Protein AF-A0A4U0S4I1-F1 (afdb_monomer)

pLDDT: mean 71.99, std 13.02, range [47.44, 91.12]

Foldseek 3Di:
DDFPDKDWDWDDPPVPPDTDDIDID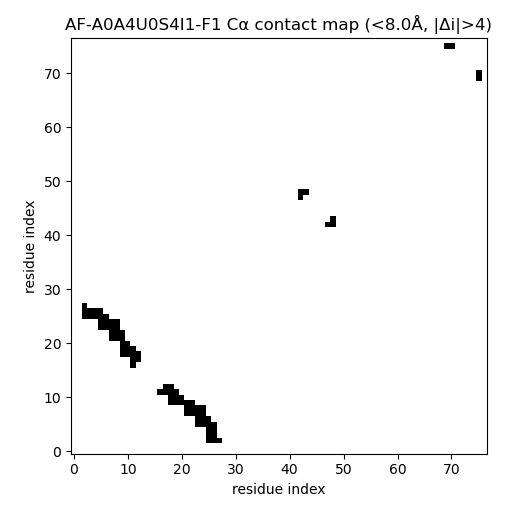IPPDDDPDDPPPQPPPNDCPPVCVVVVVVVVVVVCVVVVVVVVVVVPDPPDD

Mean predicted aligned error: 14.3 Å

Nearest PDB structures (foldseek):
  2qlz-assembly2_C  TM=2.832E-01  e=4.644E+00  unclassified
  2qlz-assembly2_D  TM=2.849E-01  e=9.521E+00  unclassified

Secondary structure (DSSP, 8-state):
-----EEEE---SSTTSS--PPEEEETTPPP----SS-PSP---STTTHHHHHHHHHHHHHHHHHHHHHHTTSTT--

Solvent-accessible surface area (backbone atoms only — not comparable to full-atom values): 5092 Å² total; per-residue (Å²): 134,86,63,74,54,78,48,75,48,66,55,50,91,60,90,69,76,51,68,54,70,83,42,77,48,45,49,87,58,81,76,85,73,74,82,82,79,64,67,82,81,77,60,71,48,88,84,45,36,65,59,53,54,51,51,52,54,50,49,50,50,54,53,52,52,52,57,56,55,59,73,72,49,94,84,79,128

Structure (mmCIF, N/CA/C/O backbone):
data_AF-A0A4U0S4I1-F1
#
_entry.id   AF-A0A4U0S4I1-F1
#
loop_
_atom_site.group_PDB
_atom_site.id
_atom_site.type_symbol
_atom_site.label_atom_id
_atom_site.label_alt_id
_atom_site.label_comp_id
_atom_site.label_asym_id
_atom_site.label_entity_id
_atom_site.label_seq_id
_atom_site.pdbx_PDB_ins_code
_atom_site.Cartn_x
_atom_site.Cartn_y
_atom_site.Cartn_z
_atom_site.occupancy
_atom_site.B_iso_or_equiv
_atom_site.auth_seq_id
_atom_site.auth_comp_id
_atom_site.auth_asym_id
_atom_site.auth_atom_id
_atom_site.pdbx_PDB_model_num
ATOM 1 N N . MET A 1 1 ? -12.700 -19.289 17.627 1.00 51.12 1 MET A N 1
ATOM 2 C CA . MET A 1 1 ? -11.428 -18.539 17.562 1.00 51.12 1 MET A CA 1
ATOM 3 C C . MET A 1 1 ? -11.703 -17.126 18.029 1.00 51.12 1 MET A C 1
ATOM 5 O O . MET A 1 1 ? -12.357 -16.375 17.315 1.00 51.12 1 MET A O 1
ATOM 9 N N . GLU A 1 2 ? -11.304 -16.800 19.254 1.00 57.28 2 GLU A N 1
ATOM 10 C CA . GLU A 1 2 ? -11.473 -15.455 19.799 1.00 57.28 2 GLU A CA 1
ATOM 11 C C . GLU A 1 2 ? -10.442 -14.501 19.180 1.00 57.28 2 GLU A C 1
ATOM 13 O O . GLU A 1 2 ? -9.238 -14.763 19.178 1.00 57.28 2 GLU A O 1
ATOM 18 N N . LYS A 1 3 ? -10.927 -13.395 18.607 1.00 60.75 3 LYS A N 1
ATOM 19 C CA . LYS A 1 3 ? -10.093 -12.347 18.011 1.00 60.75 3 LYS A CA 1
ATOM 20 C C . LYS A 1 3 ? -9.678 -11.354 19.094 1.00 60.75 3 LYS A C 1
ATOM 22 O O . LYS A 1 3 ? -10.353 -10.350 19.312 1.00 60.75 3 LYS A O 1
ATOM 27 N N . HIS A 1 4 ? -8.578 -11.624 19.789 1.00 62.94 4 HIS A N 1
ATOM 28 C CA . HIS A 1 4 ? -8.053 -10.705 20.800 1.00 62.94 4 HIS A CA 1
ATOM 29 C C . HIS A 1 4 ? -7.091 -9.700 20.158 1.00 62.94 4 HIS A C 1
ATOM 31 O O . HIS A 1 4 ? -5.990 -10.053 19.742 1.00 62.94 4 HIS A O 1
ATOM 37 N N . GLY A 1 5 ? -7.516 -8.439 20.068 1.00 68.19 5 GLY A N 1
ATOM 38 C CA . GLY A 1 5 ? -6.682 -7.318 19.628 1.00 68.19 5 GLY A CA 1
ATOM 39 C C . GLY A 1 5 ? -7.191 -6.657 18.350 1.00 68.19 5 GLY A C 1
ATOM 40 O O . GLY A 1 5 ? -7.368 -7.300 17.316 1.00 68.19 5 GLY A O 1
ATOM 41 N N . ARG A 1 6 ? -7.429 -5.345 18.428 1.00 79.69 6 ARG A N 1
ATOM 42 C CA . ARG A 1 6 ? -7.728 -4.489 17.279 1.00 79.69 6 ARG A CA 1
ATOM 43 C C . ARG A 1 6 ? -6.640 -3.432 17.184 1.00 79.69 6 ARG A C 1
ATOM 45 O O . ARG A 1 6 ? -6.527 -2.581 18.062 1.00 79.69 6 ARG A O 1
ATOM 52 N N . LEU A 1 7 ? -5.865 -3.488 16.110 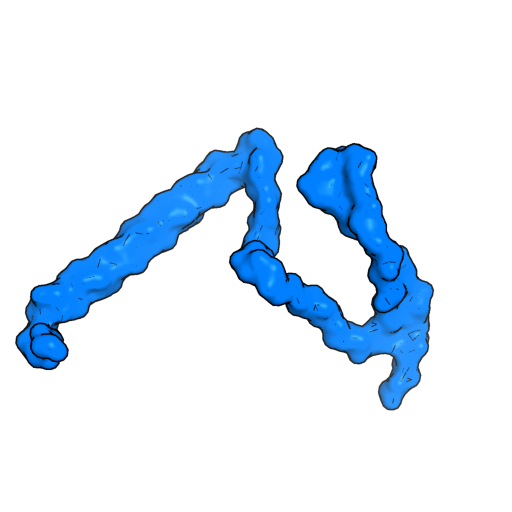1.00 86.81 7 LEU A N 1
ATOM 53 C CA . LEU A 1 7 ? -4.878 -2.474 15.763 1.00 86.81 7 LEU A CA 1
ATOM 54 C C . LEU A 1 7 ? -5.445 -1.606 14.641 1.00 86.81 7 LEU A C 1
ATOM 56 O O . LEU A 1 7 ? -6.330 -2.019 13.885 1.00 86.81 7 LEU A O 1
ATOM 60 N N . TRP A 1 8 ? -4.888 -0.412 14.485 1.00 87.94 8 TRP A N 1
ATOM 61 C CA . TRP A 1 8 ? -5.051 0.346 13.255 1.00 87.94 8 TRP A CA 1
ATOM 62 C C . TRP A 1 8 ? -3.688 0.714 12.684 1.00 87.94 8 TRP A C 1
ATOM 64 O O . TRP A 1 8 ? -2.753 1.012 13.420 1.00 87.94 8 TRP A O 1
ATOM 74 N N . ILE A 1 9 ? -3.584 0.666 11.360 1.00 87.31 9 ILE A N 1
ATOM 75 C CA . ILE A 1 9 ? -2.352 0.893 10.612 1.00 87.31 9 ILE A CA 1
ATOM 76 C C . ILE A 1 9 ? -2.649 1.896 9.496 1.00 87.31 9 ILE A C 1
ATOM 78 O O . ILE A 1 9 ? -3.733 1.903 8.914 1.00 87.31 9 ILE A O 1
ATOM 82 N N . ARG A 1 10 ? -1.680 2.756 9.189 1.00 88.06 10 ARG A N 1
ATOM 83 C CA . ARG A 1 10 ? -1.646 3.553 7.957 1.00 88.06 10 ARG A CA 1
ATOM 84 C C . ARG A 1 10 ? -0.314 3.297 7.274 1.00 88.06 10 ARG A C 1
ATOM 86 O O . ARG A 1 10 ? 0.703 3.161 7.945 1.00 88.06 10 ARG A O 1
ATOM 93 N N . VAL A 1 11 ? -0.320 3.243 5.948 1.00 83.31 11 VAL A N 1
ATOM 94 C CA . VAL A 1 11 ? 0.887 2.993 5.153 1.00 83.31 11 VAL A CA 1
ATOM 95 C C . VAL A 1 11 ? 1.221 4.247 4.359 1.00 83.31 11 VAL A C 1
ATOM 97 O O . VAL A 1 11 ? 0.363 4.781 3.653 1.00 83.31 11 VAL A O 1
ATOM 100 N N . SER A 1 12 ? 2.466 4.702 4.470 1.00 84.00 12 SER A N 1
ATOM 101 C CA . SER A 1 12 ? 3.040 5.705 3.576 1.00 84.00 12 SER A CA 1
ATOM 102 C C . SER A 1 12 ? 3.843 5.014 2.477 1.00 84.00 12 SER A C 1
ATOM 104 O O . SER A 1 12 ? 4.524 4.018 2.727 1.00 84.00 12 SER A O 1
ATOM 106 N N . ARG A 1 13 ? 3.755 5.534 1.250 1.00 77.94 13 ARG A N 1
ATOM 107 C CA . ARG A 1 13 ? 4.521 5.045 0.088 1.00 77.94 13 ARG A CA 1
ATOM 108 C C . ARG A 1 13 ? 5.583 6.041 -0.385 1.00 77.94 13 ARG A C 1
ATOM 110 O O . ARG A 1 13 ? 6.336 5.738 -1.300 1.00 77.94 13 ARG A O 1
ATOM 117 N N . ASP A 1 14 ? 5.659 7.206 0.242 1.00 78.38 14 ASP A N 1
ATOM 118 C CA . ASP A 1 14 ? 6.472 8.352 -0.168 1.00 78.38 14 ASP A CA 1
ATOM 119 C C . ASP A 1 14 ? 7.339 8.867 0.991 1.00 78.38 14 ASP A C 1
ATOM 121 O O . ASP A 1 14 ? 7.510 10.070 1.193 1.00 78.38 14 ASP A O 1
ATOM 125 N N . SER A 1 15 ? 7.898 7.927 1.759 1.00 77.88 15 SER A N 1
ATOM 126 C CA . SER A 1 15 ? 8.810 8.200 2.879 1.00 77.88 15 SER A CA 1
ATOM 127 C C . SER A 1 15 ? 8.196 9.066 3.983 1.00 77.88 15 SER A C 1
ATOM 129 O O . SER A 1 15 ? 8.877 9.883 4.594 1.00 77.88 15 SER A O 1
ATOM 131 N N . GLY A 1 16 ? 6.906 8.877 4.254 1.00 87.38 16 GLY A N 1
ATOM 132 C CA . GLY A 1 16 ? 6.189 9.548 5.336 1.00 87.38 16 GLY A CA 1
ATOM 133 C C . GLY A 1 16 ? 5.558 10.884 4.948 1.00 87.38 16 GLY A C 1
ATOM 134 O O . GLY A 1 16 ? 4.955 11.512 5.817 1.00 87.38 16 GLY A O 1
ATOM 135 N N . LYS A 1 17 ? 5.661 11.317 3.681 1.00 88.31 17 LYS A N 1
ATOM 136 C CA . LYS A 1 17 ? 5.074 12.587 3.219 1.00 88.31 17 LYS A CA 1
ATOM 137 C C . LYS A 1 17 ? 3.548 12.531 3.194 1.00 88.31 17 LYS A C 1
ATOM 139 O O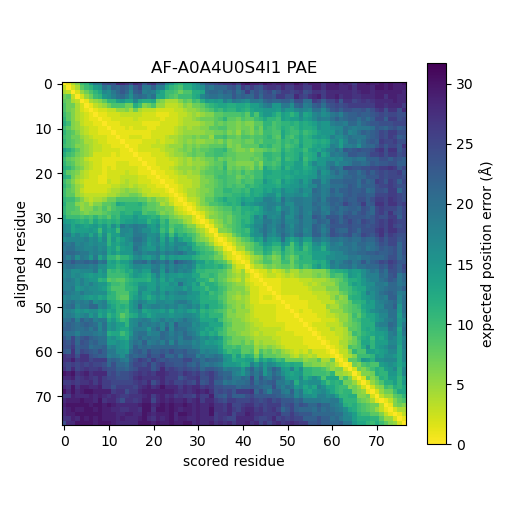 . LYS A 1 17 ? 2.893 13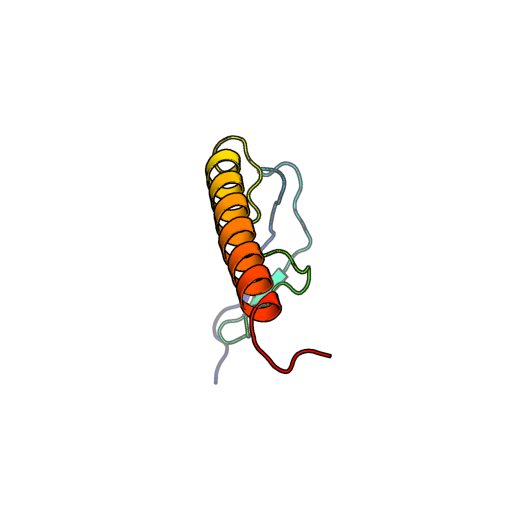.465 3.646 1.00 88.31 17 LYS A O 1
ATOM 144 N N . THR A 1 18 ? 2.979 11.431 2.715 1.00 90.56 18 THR A N 1
ATOM 145 C CA . THR A 1 18 ? 1.541 11.171 2.723 1.00 90.56 18 THR A CA 1
ATOM 146 C C . THR A 1 18 ? 1.240 9.798 3.304 1.00 90.56 18 THR A C 1
ATOM 148 O O . THR A 1 18 ? 2.054 8.872 3.291 1.00 90.56 18 THR A O 1
ATOM 151 N N . TRP A 1 19 ? 0.036 9.674 3.856 1.00 91.12 19 TRP A N 1
ATOM 152 C CA . TRP A 1 19 ? -0.420 8.472 4.537 1.00 91.12 19 TRP A CA 1
ATOM 153 C C . TRP A 1 19 ? -1.749 8.035 3.953 1.00 91.12 19 TRP A C 1
ATOM 155 O O . TRP A 1 19 ? -2.706 8.812 3.928 1.00 91.12 19 TRP A O 1
ATOM 165 N N . GLY A 1 20 ? -1.820 6.769 3.550 1.00 86.94 20 GLY A N 1
ATOM 166 C CA . GLY A 1 20 ? -3.044 6.158 3.054 1.00 86.94 20 GLY A CA 1
ATOM 167 C C . GLY A 1 20 ? -4.166 6.080 4.103 1.00 86.94 20 GLY A C 1
ATOM 168 O O . GLY A 1 20 ? -4.034 6.588 5.228 1.00 86.94 20 GLY A O 1
ATOM 169 N N . PRO A 1 21 ? -5.284 5.432 3.746 1.00 89.88 21 PRO A N 1
ATOM 170 C CA . PRO A 1 21 ? -6.431 5.288 4.633 1.00 89.88 21 PRO A CA 1
ATOM 171 C C . PRO A 1 21 ? -6.092 4.458 5.878 1.00 89.88 21 PRO A C 1
ATOM 173 O O . PRO A 1 21 ? -5.126 3.692 5.908 1.00 89.88 21 PRO A O 1
ATOM 176 N N . LYS A 1 22 ? -6.907 4.619 6.924 1.00 88.44 22 LYS A N 1
ATOM 177 C CA . LYS A 1 22 ? -6.818 3.829 8.155 1.00 88.44 22 LYS A CA 1
ATOM 178 C C . LYS A 1 22 ? -7.279 2.397 7.875 1.00 88.44 22 LYS A C 1
ATOM 180 O O . LYS A 1 22 ? -8.444 2.175 7.568 1.00 88.44 22 LYS A O 1
ATOM 185 N N . LEU A 1 23 ? -6.372 1.441 8.029 1.00 85.50 23 LEU A N 1
ATOM 186 C CA . LEU A 1 23 ? -6.652 0.009 7.991 1.00 85.50 23 LEU A CA 1
ATOM 187 C C . LEU A 1 23 ? -6.844 -0.499 9.414 1.00 85.50 23 LEU A C 1
ATOM 189 O O . LEU A 1 23 ? -5.940 -0.392 10.238 1.00 85.50 23 LEU A O 1
ATOM 193 N N . THR A 1 24 ? -8.019 -1.040 9.713 1.00 86.12 24 THR A N 1
ATOM 194 C CA . THR A 1 24 ? -8.263 -1.758 10.965 1.00 86.12 24 THR A CA 1
ATOM 195 C C . THR A 1 24 ? -7.945 -3.227 10.751 1.00 86.12 24 THR A C 1
ATOM 197 O O . THR A 1 24 ? -8.456 -3.832 9.817 1.00 86.12 24 THR A O 1
ATOM 200 N N . VAL A 1 25 ? -7.094 -3.778 11.612 1.00 81.06 25 VAL A N 1
ATOM 201 C CA . VAL A 1 25 ? -6.691 -5.185 11.567 1.00 81.06 25 VAL A CA 1
ATOM 202 C C . VAL A 1 25 ? -6.983 -5.826 12.914 1.00 81.06 25 VAL A C 1
ATOM 204 O O . VAL A 1 25 ? -6.718 -5.230 13.966 1.00 81.06 25 VAL A O 1
ATOM 207 N N . SER A 1 26 ? -7.542 -7.030 12.888 1.00 85.00 26 SER A N 1
ATOM 208 C CA . SER A 1 26 ? -7.736 -7.839 14.080 1.00 85.00 26 SER A CA 1
ATOM 209 C C . SER A 1 26 ? -6.951 -9.138 13.995 1.00 85.00 26 SER A C 1
ATOM 211 O O . SER A 1 26 ? -6.698 -9.683 12.922 1.00 85.00 26 SER A O 1
ATOM 213 N N . THR A 1 27 ? -6.535 -9.630 15.157 1.00 80.94 27 THR A N 1
ATOM 214 C CA . THR A 1 27 ? -5.808 -10.896 15.260 1.00 80.94 27 THR A CA 1
ATOM 215 C C . THR A 1 27 ? -6.644 -12.026 14.656 1.00 80.94 27 THR A C 1
ATOM 217 O O . THR A 1 27 ? -7.806 -12.206 15.022 1.00 80.94 27 THR A O 1
ATOM 220 N N . GLY A 1 28 ? -6.053 -12.775 13.722 1.00 75.56 28 GLY A N 1
ATOM 221 C CA . GLY A 1 28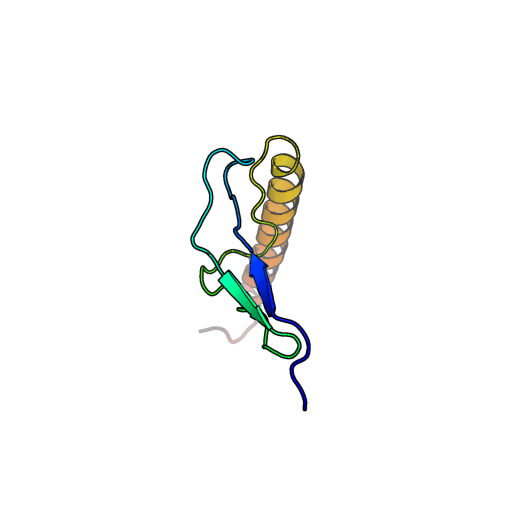 ? -6.719 -13.864 13.001 1.00 75.56 28 GLY A CA 1
ATOM 222 C C . GLY A 1 28 ? -7.438 -13.450 11.713 1.00 75.56 28 GLY A C 1
ATOM 223 O O . GLY A 1 28 ? -8.001 -14.319 11.050 1.00 75.56 28 GLY A O 1
ATOM 224 N N . ASP A 1 29 ? -7.422 -12.169 11.333 1.00 75.94 29 ASP A N 1
ATOM 225 C CA . ASP A 1 29 ? -7.845 -11.770 9.990 1.00 75.94 29 ASP A CA 1
ATOM 226 C C . ASP A 1 29 ? -6.777 -12.161 8.955 1.00 75.94 29 ASP A C 1
ATOM 228 O O . ASP A 1 29 ? -5.581 -11.971 9.207 1.00 75.94 29 ASP A O 1
ATOM 232 N N . PRO A 1 30 ? -7.172 -12.675 7.776 1.00 70.06 30 PRO A N 1
ATOM 233 C CA . PRO A 1 30 ? -6.245 -12.804 6.664 1.00 70.06 30 PRO A CA 1
ATOM 234 C C . PRO A 1 30 ? -5.702 -11.414 6.316 1.00 70.06 30 PRO A C 1
ATOM 236 O O . PRO A 1 30 ? -6.467 -10.464 6.130 1.00 70.06 30 PRO A O 1
ATOM 239 N N . LEU A 1 31 ? -4.373 -11.286 6.250 1.00 67.25 31 LEU A N 1
ATOM 240 C CA . LEU A 1 31 ? -3.753 -10.039 5.816 1.00 67.25 31 LEU A CA 1
ATOM 241 C C . LEU A 1 31 ? -4.245 -9.731 4.396 1.00 67.25 31 LEU A C 1
ATOM 243 O O . LEU A 1 31 ? -4.208 -10.630 3.552 1.00 67.25 31 LEU A O 1
ATOM 247 N N . PRO A 1 32 ? -4.692 -8.496 4.109 1.00 63.34 32 PRO A N 1
ATOM 248 C CA . PRO A 1 32 ? -5.096 -8.141 2.761 1.00 63.34 32 PRO A CA 1
ATOM 249 C C . PRO A 1 32 ? -3.887 -8.304 1.836 1.00 63.34 32 PRO A C 1
ATOM 251 O O . PRO A 1 32 ? -2.912 -7.550 1.920 1.00 63.34 32 PRO A O 1
ATOM 254 N N . VAL A 1 33 ? -3.937 -9.325 0.979 1.00 57.97 33 VAL A N 1
ATOM 255 C CA . VAL A 1 33 ? -2.979 -9.499 -0.109 1.00 57.97 33 VAL A CA 1
ATOM 256 C C . VAL A 1 33 ? -3.156 -8.302 -1.038 1.00 57.97 33 VAL A C 1
ATOM 258 O O . VAL A 1 33 ? -4.270 -7.897 -1.360 1.00 57.97 33 VAL A O 1
ATOM 261 N N . ARG A 1 34 ? -2.048 -7.664 -1.410 1.00 59.25 34 ARG A N 1
ATOM 262 C CA . ARG A 1 34 ? -2.078 -6.544 -2.349 1.00 59.25 34 ARG A CA 1
ATOM 263 C C . ARG A 1 34 ? -2.448 -7.058 -3.741 1.00 59.25 34 ARG A C 1
ATOM 265 O O . ARG A 1 34 ? -1.611 -7.661 -4.401 1.00 59.25 34 ARG A O 1
ATOM 272 N N . ASP A 1 35 ? -3.661 -6.751 -4.188 1.00 58.38 35 ASP A N 1
ATOM 273 C CA . ASP A 1 35 ? -4.144 -7.012 -5.555 1.00 58.38 35 ASP A CA 1
ATOM 274 C C . ASP A 1 35 ? -3.698 -5.953 -6.582 1.00 58.38 35 ASP A C 1
ATOM 276 O O . ASP A 1 35 ? -4.056 -6.021 -7.753 1.00 58.38 35 ASP A O 1
ATOM 280 N N . ASP A 1 36 ? -2.870 -4.971 -6.197 1.00 60.53 36 ASP A N 1
ATOM 281 C CA . ASP A 1 36 ? -2.398 -3.926 -7.121 1.00 60.53 36 ASP A CA 1
ATOM 282 C C . ASP A 1 36 ? -1.326 -4.410 -8.119 1.00 60.53 36 ASP A C 1
ATOM 284 O O . ASP A 1 36 ? -0.706 -3.598 -8.800 1.00 60.53 36 ASP A O 1
ATOM 288 N N . GLY A 1 37 ? -1.078 -5.724 -8.211 1.00 60.53 37 GLY A N 1
ATOM 289 C CA . GLY A 1 37 ? -0.063 -6.320 -9.091 1.00 60.53 37 GLY A CA 1
ATOM 290 C C . GLY A 1 37 ? 1.377 -5.961 -8.708 1.00 60.53 37 GLY A C 1
ATOM 291 O O . GLY A 1 37 ? 2.333 -6.303 -9.407 1.00 60.53 37 GLY A O 1
ATOM 292 N N . VAL A 1 38 ? 1.558 -5.263 -7.588 1.00 63.84 38 VAL A N 1
ATOM 293 C CA . VAL A 1 38 ? 2.849 -4.762 -7.144 1.00 63.84 38 VAL A CA 1
ATOM 294 C C . VAL A 1 38 ? 3.468 -5.755 -6.161 1.00 63.84 38 VAL A C 1
ATOM 296 O O . VAL A 1 38 ? 3.100 -5.808 -4.987 1.00 63.84 38 VAL A O 1
ATOM 299 N N . VAL A 1 39 ? 4.469 -6.499 -6.637 1.00 65.00 39 VAL A N 1
ATOM 300 C CA . VAL A 1 39 ? 5.266 -7.414 -5.808 1.00 65.00 39 VAL A CA 1
ATOM 301 C C . VAL A 1 39 ? 6.058 -6.620 -4.765 1.00 65.00 39 VAL A C 1
ATOM 303 O O . VAL A 1 39 ? 6.858 -5.738 -5.108 1.00 65.00 39 VAL A O 1
ATOM 306 N N . TYR A 1 40 ? 5.821 -6.934 -3.489 1.00 54.88 40 TYR A N 1
ATOM 307 C CA . TYR A 1 40 ? 6.538 -6.352 -2.359 1.00 54.88 40 TYR A CA 1
ATOM 308 C C . TYR A 1 40 ? 7.976 -6.900 -2.270 1.00 54.88 40 TYR A C 1
ATOM 310 O O . TYR A 1 40 ? 8.156 -8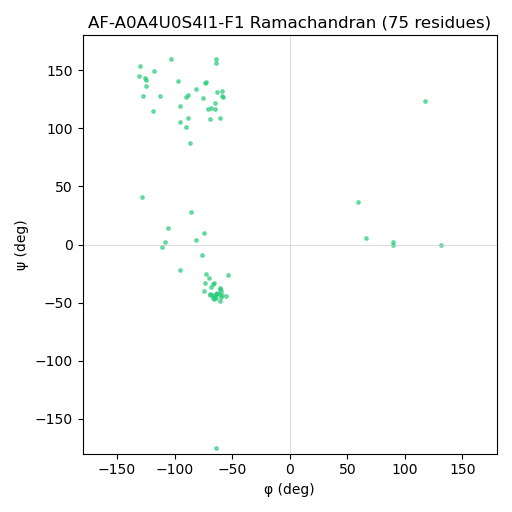.102 -2.444 1.00 54.88 40 TYR A O 1
ATOM 318 N N . PRO A 1 41 ? 8.989 -6.070 -1.954 1.00 58.59 41 PRO A N 1
ATOM 319 C CA . PRO A 1 41 ? 8.905 -4.631 -1.707 1.00 58.59 41 PRO A CA 1
ATOM 320 C C . PRO A 1 41 ? 8.882 -3.813 -3.011 1.00 58.59 41 PRO A C 1
ATOM 322 O O . PRO A 1 41 ? 9.732 -4.006 -3.882 1.00 58.59 41 PRO A O 1
ATOM 325 N N . PRO A 1 42 ? 7.977 -2.822 -3.151 1.00 69.06 42 PRO A N 1
ATOM 326 C CA . PRO A 1 42 ? 7.964 -1.941 -4.312 1.00 69.06 42 PRO A CA 1
ATOM 327 C C . PRO A 1 42 ? 8.902 -0.750 -4.175 1.00 69.06 42 PRO A C 1
ATOM 329 O O . PRO A 1 42 ? 8.625 0.322 -4.702 1.00 69.06 42 PRO A O 1
ATOM 332 N N . CYS A 1 43 ? 9.971 -0.898 -3.402 1.00 72.19 43 CYS A N 1
ATOM 333 C CA . CYS A 1 43 ? 10.807 0.233 -3.057 1.00 72.19 43 CYS A CA 1
ATOM 334 C C . CYS A 1 43 ? 11.546 0.744 -4.304 1.00 72.19 43 CYS A C 1
ATOM 336 O O . CYS A 1 43 ? 12.351 0.019 -4.888 1.00 72.19 43 CYS A O 1
ATOM 338 N N . GLU A 1 44 ? 11.278 1.992 -4.693 1.00 73.25 44 GLU A N 1
ATOM 339 C CA . GLU A 1 44 ? 11.995 2.712 -5.759 1.00 73.25 44 GLU A CA 1
ATOM 340 C C . GLU A 1 44 ? 12.937 3.787 -5.203 1.00 73.25 44 GLU A C 1
ATOM 342 O O . GLU A 1 44 ? 13.418 4.654 -5.932 1.00 73.25 44 GLU A O 1
ATOM 347 N N . CYS A 1 45 ? 13.220 3.756 -3.897 1.00 76.69 45 CYS A N 1
ATOM 348 C CA . CYS A 1 45 ? 14.144 4.716 -3.313 1.00 76.69 45 CYS A CA 1
ATOM 349 C C . CYS A 1 45 ? 15.564 4.531 -3.893 1.00 76.69 45 CYS A C 1
ATOM 351 O O . CYS A 1 45 ? 15.920 3.420 -4.308 1.00 76.69 45 CYS A O 1
ATOM 353 N N . PRO A 1 46 ? 16.414 5.576 -3.869 1.00 78.69 46 PRO A N 1
ATOM 354 C CA . PRO A 1 46 ? 17.776 5.507 -4.408 1.00 78.69 46 PRO A CA 1
ATOM 3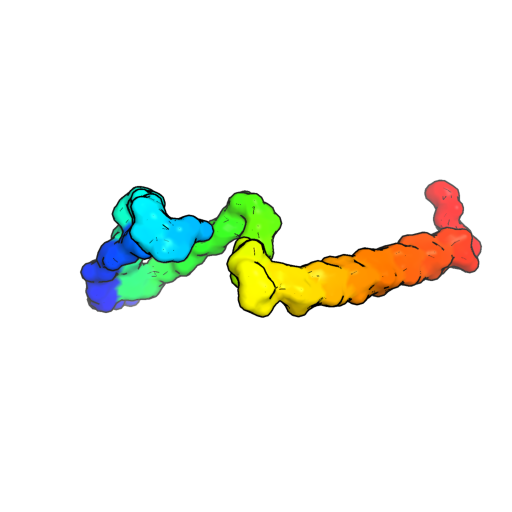55 C C . PRO A 1 46 ? 18.620 4.352 -3.849 1.00 78.69 46 PRO A C 1
ATOM 357 O O . PRO A 1 46 ? 19.512 3.861 -4.531 1.00 78.69 46 PRO A O 1
ATOM 360 N N . ARG A 1 47 ? 18.315 3.887 -2.629 1.00 80.56 47 ARG A N 1
ATOM 361 C CA . ARG A 1 47 ? 18.993 2.754 -1.988 1.00 80.56 47 ARG A CA 1
ATOM 362 C C . ARG A 1 47 ? 18.586 1.395 -2.572 1.00 80.56 47 ARG A C 1
ATOM 364 O O . ARG A 1 47 ? 19.443 0.537 -2.719 1.00 80.56 47 ARG A O 1
ATOM 371 N N . CYS A 1 48 ? 17.307 1.185 -2.887 1.00 79.56 48 CYS A N 1
ATOM 372 C CA . CYS A 1 48 ? 16.780 -0.121 -3.317 1.00 79.56 48 CYS A CA 1
ATOM 373 C C . CYS A 1 48 ? 16.706 -0.280 -4.842 1.00 79.56 48 CYS A C 1
ATOM 375 O O . CYS A 1 48 ? 16.679 -1.399 -5.355 1.00 79.56 48 CYS A O 1
ATOM 377 N N . ARG A 1 49 ? 16.673 0.835 -5.579 1.00 83.75 49 ARG A N 1
ATOM 378 C CA . ARG A 1 49 ? 16.567 0.839 -7.041 1.00 83.75 49 ARG A CA 1
ATOM 379 C C . ARG A 1 49 ? 17.657 0.014 -7.759 1.00 83.75 49 ARG A C 1
ATOM 381 O O . ARG A 1 49 ? 17.282 -0.739 -8.659 1.00 83.75 49 ARG A O 1
ATOM 388 N N . PRO A 1 50 ? 18.955 0.082 -7.390 1.00 86.81 50 PRO A N 1
ATOM 389 C CA . PRO A 1 50 ? 20.004 -0.640 -8.120 1.00 86.81 50 PRO A CA 1
ATOM 390 C C . PRO A 1 50 ? 19.823 -2.166 -8.101 1.00 86.81 50 PRO A C 1
ATOM 392 O O . PRO A 1 50 ? 19.965 -2.829 -9.130 1.00 86.81 50 PRO A O 1
ATOM 395 N N . GLU A 1 51 ? 19.467 -2.717 -6.940 1.00 84.81 51 GLU A N 1
ATOM 396 C CA . GLU A 1 51 ? 19.251 -4.153 -6.733 1.00 84.81 51 GLU A CA 1
ATOM 397 C C . GLU A 1 51 ? 18.024 -4.650 -7.511 1.00 84.81 51 GLU A C 1
ATOM 399 O O . GLU A 1 51 ? 18.117 -5.606 -8.280 1.00 84.81 51 GLU A O 1
ATOM 404 N N . ARG A 1 52 ? 16.905 -3.918 -7.443 1.00 80.06 52 ARG A N 1
ATOM 405 C CA . ARG A 1 52 ? 15.682 -4.231 -8.206 1.00 80.06 52 ARG A CA 1
ATOM 406 C C . ARG A 1 52 ? 15.899 -4.212 -9.719 1.00 80.06 52 ARG A C 1
ATOM 408 O O . ARG A 1 52 ? 15.349 -5.048 -10.436 1.00 80.06 52 ARG A O 1
ATOM 415 N N . GLU A 1 53 ? 16.698 -3.281 -10.240 1.00 85.56 53 GLU A N 1
ATOM 416 C CA . GLU A 1 53 ? 17.064 -3.271 -11.664 1.00 85.56 53 GLU A CA 1
ATOM 417 C C . GLU A 1 53 ? 17.931 -4.482 -12.048 1.00 85.56 53 GLU A C 1
ATOM 419 O O . GLU A 1 53 ? 17.830 -4.991 -13.169 1.00 85.56 53 GLU A O 1
ATOM 424 N N . ALA A 1 54 ? 18.791 -4.964 -11.147 1.00 84.44 54 ALA A N 1
ATOM 425 C CA . ALA A 1 54 ? 19.575 -6.182 -11.360 1.00 84.44 54 ALA A CA 1
ATOM 426 C C . ALA A 1 54 ? 18.691 -7.444 -11.358 1.00 84.44 54 ALA A C 1
ATOM 428 O O . ALA A 1 54 ? 18.815 -8.282 -12.258 1.00 84.44 54 ALA A O 1
ATOM 429 N N . GLU A 1 55 ? 17.745 -7.546 -10.423 1.00 83.00 55 GLU A N 1
ATOM 430 C CA . GLU A 1 55 ? 16.756 -8.630 -10.373 1.00 83.00 55 GLU A CA 1
ATOM 431 C C . GLU A 1 55 ? 15.884 -8.658 -11.632 1.00 83.00 55 GLU A C 1
ATOM 433 O O . GLU A 1 55 ? 15.768 -9.702 -12.273 1.00 83.00 55 GLU A O 1
ATOM 438 N N . ARG A 1 56 ? 15.334 -7.507 -12.056 1.00 81.31 56 ARG A N 1
ATOM 439 C CA . ARG A 1 56 ? 14.531 -7.402 -13.289 1.00 81.31 56 ARG A CA 1
ATOM 440 C C . ARG A 1 56 ? 15.320 -7.834 -14.522 1.00 81.31 56 ARG A C 1
ATOM 442 O O . ARG A 1 56 ? 14.791 -8.574 -15.348 1.00 81.31 56 ARG A O 1
ATOM 449 N N . ARG A 1 57 ? 16.587 -7.419 -14.648 1.00 82.31 57 ARG 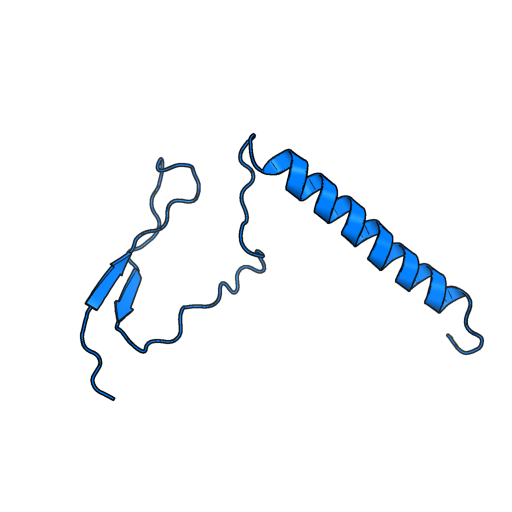A N 1
ATOM 450 C CA . ARG A 1 57 ? 17.467 -7.847 -15.754 1.00 82.31 57 ARG A CA 1
ATOM 451 C C . ARG A 1 57 ? 17.717 -9.352 -15.735 1.00 82.31 57 ARG A C 1
ATOM 453 O O . ARG A 1 57 ? 17.689 -9.992 -16.786 1.00 82.31 57 ARG A O 1
ATOM 460 N N . THR A 1 58 ? 17.936 -9.924 -14.556 1.00 82.12 58 THR A N 1
ATOM 461 C CA . THR A 1 58 ? 18.133 -11.369 -14.384 1.00 82.12 58 THR A CA 1
ATOM 462 C C . THR A 1 58 ? 16.866 -12.145 -14.734 1.00 82.12 58 THR A C 1
ATOM 464 O O . THR A 1 58 ? 16.920 -13.083 -15.528 1.00 82.12 58 THR A O 1
ATOM 467 N N . ALA A 1 59 ? 15.712 -11.710 -14.229 1.00 76.75 59 ALA A N 1
ATOM 468 C CA . ALA A 1 59 ? 14.414 -12.294 -14.545 1.00 76.75 59 ALA A CA 1
ATOM 469 C C . ALA A 1 59 ? 14.108 -12.215 -16.049 1.00 76.75 59 ALA A C 1
ATOM 471 O O . ALA A 1 59 ? 13.743 -13.224 -16.647 1.00 76.75 59 ALA A O 1
ATOM 472 N N . ALA A 1 60 ? 14.341 -11.062 -16.686 1.00 75.19 60 ALA A N 1
ATOM 473 C CA . ALA A 1 60 ? 14.173 -10.890 -18.129 1.00 75.19 60 ALA A CA 1
ATOM 474 C C . ALA A 1 60 ? 15.075 -11.838 -18.935 1.00 75.19 60 ALA A C 1
ATOM 476 O O . ALA A 1 60 ? 14.623 -12.424 -19.917 1.00 75.19 60 ALA A O 1
ATOM 477 N N . ARG A 1 61 ? 16.324 -12.060 -18.501 1.00 74.31 61 ARG A N 1
ATOM 478 C CA . ARG A 1 61 ? 17.215 -13.060 -19.115 1.00 74.31 61 ARG A CA 1
ATOM 479 C C . ARG A 1 61 ? 16.696 -14.485 -18.944 1.00 74.31 61 ARG A C 1
ATOM 481 O O . ARG A 1 61 ? 16.711 -15.243 -19.906 1.00 74.31 61 ARG A O 1
ATOM 488 N N . ILE A 1 62 ? 16.231 -14.859 -17.752 1.00 70.44 62 ILE A N 1
ATOM 489 C CA . ILE A 1 62 ? 15.698 -16.204 -17.480 1.00 70.44 62 ILE A CA 1
ATOM 490 C C . ILE A 1 62 ? 14.432 -16.463 -18.304 1.00 70.44 62 ILE A C 1
ATOM 492 O O . ILE A 1 62 ? 14.307 -17.521 -18.920 1.00 70.44 62 ILE A O 1
ATOM 496 N N . LEU A 1 63 ? 13.505 -15.504 -18.335 1.00 66.56 63 LEU A N 1
ATOM 497 C CA . LEU A 1 63 ? 12.271 -15.595 -19.114 1.00 66.56 63 LEU A CA 1
ATOM 498 C C . LEU A 1 63 ? 12.564 -15.589 -20.619 1.00 66.56 63 LEU A C 1
ATOM 500 O O . LEU A 1 63 ? 12.059 -16.445 -21.337 1.00 66.56 63 LEU A O 1
ATOM 504 N N . GLY A 1 64 ? 13.461 -14.717 -21.089 1.00 63.91 64 GLY A N 1
ATOM 505 C CA . GLY A 1 64 ? 13.917 -14.704 -22.482 1.00 63.91 64 GLY A CA 1
ATOM 506 C C . GLY A 1 64 ? 14.588 -16.015 -22.906 1.00 63.91 64 GLY A C 1
ATOM 507 O O . GLY A 1 64 ? 14.344 -16.499 -24.012 1.00 63.91 64 GLY A O 1
ATOM 508 N N . ARG A 1 65 ? 15.362 -16.642 -22.007 1.00 58.25 65 ARG A N 1
ATOM 509 C CA . ARG A 1 65 ? 15.988 -17.956 -22.224 1.00 58.25 65 ARG A CA 1
ATOM 510 C C . ARG A 1 65 ? 14.964 -19.093 -22.275 1.00 58.25 65 ARG A C 1
ATOM 512 O O . ARG A 1 65 ? 15.124 -20.006 -23.081 1.00 58.25 65 ARG A O 1
ATOM 519 N N . ARG A 1 66 ? 13.895 -19.041 -21.470 1.00 54.38 66 ARG A N 1
ATOM 520 C CA . ARG A 1 66 ? 12.768 -19.992 -21.584 1.00 54.38 66 ARG A CA 1
ATOM 521 C C . ARG A 1 66 ? 12.051 -19.837 -22.926 1.00 54.38 66 ARG A C 1
ATOM 523 O O . ARG A 1 66 ? 11.813 -20.838 -23.591 1.00 54.38 66 ARG A O 1
ATOM 530 N N . SER A 1 67 ? 11.818 -18.607 -23.387 1.00 52.66 67 SER A N 1
ATOM 531 C CA . SER A 1 67 ? 11.187 -18.353 -24.691 1.00 52.66 67 SER A CA 1
ATOM 532 C C . SER A 1 67 ? 12.042 -18.798 -25.884 1.00 52.66 67 SER A C 1
ATOM 534 O O . SER A 1 67 ? 11.497 -19.238 -26.893 1.00 52.66 67 SER A O 1
ATOM 536 N N . SER A 1 68 ? 13.377 -18.720 -25.800 1.00 55.66 68 SER A N 1
ATOM 537 C CA . SER A 1 68 ? 14.253 -19.296 -26.835 1.00 55.66 68 SER A CA 1
ATOM 538 C C . SER A 1 68 ? 14.257 -20.824 -26.836 1.00 55.66 68 SER A C 1
ATOM 540 O O . SER A 1 68 ? 14.443 -21.422 -27.887 1.00 55.66 68 SER A O 1
ATOM 542 N N . MET A 1 69 ? 14.029 -21.455 -25.682 1.00 49.88 69 MET A N 1
ATOM 543 C CA . MET A 1 69 ? 14.034 -22.913 -25.539 1.00 49.88 69 MET A CA 1
ATOM 544 C C . MET A 1 69 ? 12.781 -23.552 -26.165 1.00 49.88 69 MET A C 1
ATOM 546 O O . MET A 1 69 ? 12.886 -24.611 -26.773 1.00 49.88 69 MET A O 1
ATOM 550 N N . CYS A 1 70 ? 11.627 -22.872 -26.126 1.00 52.56 70 CYS A N 1
ATOM 551 C CA . CYS A 1 70 ? 10.409 -23.330 -26.812 1.00 52.56 70 CYS A CA 1
ATOM 552 C C . CYS A 1 70 ? 10.466 -23.166 -28.342 1.00 52.56 70 CYS A C 1
ATOM 554 O O . CYS A 1 70 ? 9.807 -23.909 -29.056 1.00 52.56 70 CYS A O 1
ATOM 556 N N . ARG A 1 71 ? 11.270 -22.230 -28.870 1.00 54.12 71 ARG A N 1
ATOM 557 C CA . ARG A 1 71 ? 11.411 -22.017 -30.327 1.00 54.12 71 ARG A CA 1
ATOM 558 C C . ARG A 1 71 ? 12.275 -23.063 -31.042 1.00 54.12 71 ARG A C 1
ATOM 560 O O . ARG A 1 71 ? 12.332 -23.046 -32.265 1.00 54.12 71 ARG A O 1
ATOM 567 N N . GLY A 1 72 ? 12.958 -23.938 -30.302 1.00 54.53 72 GLY A N 1
ATOM 568 C CA . GLY A 1 72 ? 13.807 -24.999 -30.856 1.00 54.53 72 GLY A CA 1
ATOM 569 C C . GLY A 1 72 ? 13.245 -26.415 -30.704 1.00 54.53 72 GLY A C 1
ATOM 570 O O . GLY A 1 72 ? 13.927 -27.365 -31.076 1.00 54.53 72 GLY A O 1
ATOM 571 N N . ALA A 1 73 ? 12.047 -26.579 -30.133 1.00 52.31 73 ALA A N 1
ATOM 572 C CA . ALA A 1 73 ? 11.435 -27.890 -29.943 1.00 52.31 73 ALA A CA 1
ATOM 573 C C . ALA A 1 73 ? 10.601 -28.283 -31.182 1.00 52.31 73 ALA A C 1
ATOM 575 O O . ALA A 1 73 ? 9.757 -27.493 -31.613 1.00 52.31 73 ALA A O 1
ATOM 576 N N . PRO A 1 74 ? 10.791 -29.484 -31.762 1.00 47.44 74 PRO A N 1
ATOM 577 C CA . PRO A 1 74 ? 9.914 -29.971 -32.822 1.00 47.44 74 PRO A CA 1
ATOM 578 C C . PRO A 1 74 ? 8.502 -30.185 -32.253 1.00 47.44 74 PRO A C 1
ATOM 580 O O . PRO A 1 74 ? 8.317 -31.013 -31.364 1.00 47.44 74 PRO A O 1
ATOM 583 N N . G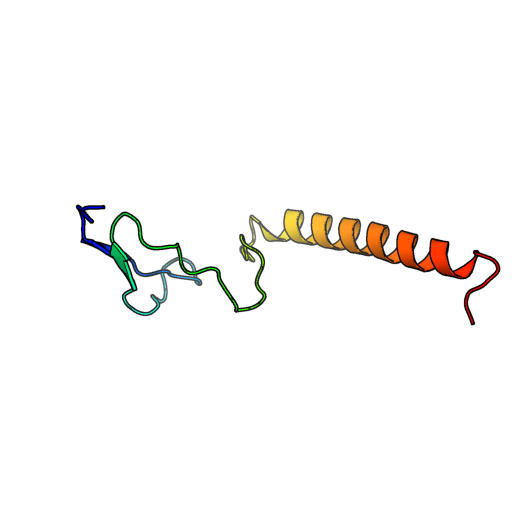LY A 1 75 ? 7.516 -29.427 -32.747 1.00 53.25 75 GLY A N 1
ATOM 584 C CA . GLY A 1 75 ? 6.102 -29.573 -32.366 1.00 53.25 75 GLY A CA 1
ATOM 585 C C . GLY A 1 75 ? 5.355 -28.290 -31.985 1.00 53.25 75 GLY A C 1
ATOM 586 O O . GLY A 1 75 ? 4.169 -28.368 -31.684 1.00 53.25 75 GLY A O 1
ATOM 587 N N . CYS A 1 76 ? 5.994 -27.118 -32.006 1.00 51.44 76 CYS A N 1
ATOM 588 C CA . CYS A 1 76 ? 5.298 -25.841 -31.821 1.00 51.44 76 CYS A CA 1
ATOM 589 C C . CYS A 1 76 ? 4.827 -25.283 -33.177 1.00 51.44 76 CYS A C 1
ATOM 591 O O . CYS A 1 76 ? 5.638 -24.721 -33.912 1.00 51.44 76 CYS A O 1
ATOM 593 N N . TRP A 1 77 ? 3.537 -25.447 -33.484 1.00 51.25 77 TRP A N 1
ATOM 594 C CA . TRP A 1 77 ? 2.808 -24.725 -34.536 1.00 51.25 77 TRP A CA 1
ATOM 595 C C . TRP A 1 77 ? 1.791 -23.793 -33.881 1.00 51.25 77 TRP A C 1
ATOM 597 O O . TRP A 1 77 ? 1.187 -24.228 -32.873 1.00 51.25 77 TRP A O 1
#

Organism: NCBI:txid2571141

Radius of gyration: 20.39 Å; Cα contacts (8 Å, |Δi|>4): 41; chains: 1; bounding box: 32×43×55 Å

Sequence (77 aa):
MEKHGRLWIRVSRDSGKTWGPKLTVSTGDPLPVRDDGVVYPPCECPRCRPEREAERRTAARILGRRSSMCRGAPGCW